Protein AF-A0A1B8X1A1-F1 (afdb_monomer)

Structure (mmCIF, N/CA/C/O backbone):
data_AF-A0A1B8X1A1-F1
#
_entry.id   AF-A0A1B8X1A1-F1
#
loop_
_atom_site.group_PDB
_atom_site.id
_atom_site.type_symbol
_atom_site.label_atom_id
_atom_site.label_alt_id
_atom_site.label_comp_id
_atom_site.label_asym_id
_atom_site.label_entity_id
_atom_site.label_seq_id
_atom_site.pdbx_PDB_ins_code
_atom_site.Cartn_x
_atom_site.Cartn_y
_atom_site.Cartn_z
_atom_site.occupancy
_atom_site.B_iso_or_equiv
_atom_site.auth_seq_id
_atom_site.auth_comp_id
_atom_site.auth_asym_id
_atom_site.auth_atom_id
_atom_site.pdbx_PDB_model_num
ATOM 1 N N . MET A 1 1 ? 6.711 9.926 -9.732 1.00 64.94 1 MET A N 1
ATOM 2 C CA . MET A 1 1 ? 7.162 8.952 -8.716 1.00 64.94 1 MET A CA 1
ATOM 3 C C . MET A 1 1 ? 6.828 7.533 -9.164 1.00 64.94 1 MET A C 1
ATOM 5 O O . MET A 1 1 ? 7.752 6.826 -9.527 1.00 64.94 1 MET A O 1
ATOM 9 N N . PHE A 1 2 ? 5.545 7.194 -9.346 1.00 80.50 2 PHE A N 1
ATOM 10 C CA . PHE A 1 2 ? 5.064 5.879 -9.810 1.00 80.50 2 PHE A CA 1
ATOM 11 C C . PHE A 1 2 ? 5.838 5.251 -10.990 1.00 80.50 2 PHE A C 1
ATOM 13 O O . PHE A 1 2 ? 6.234 4.093 -10.921 1.00 80.50 2 PHE A O 1
ATOM 20 N N . LEU A 1 3 ? 6.134 6.004 -12.058 1.00 81.50 3 LEU A N 1
ATOM 21 C CA . LEU A 1 3 ? 6.848 5.482 -13.239 1.00 81.50 3 LEU A CA 1
ATOM 22 C C . LEU A 1 3 ? 8.287 5.024 -12.986 1.00 81.50 3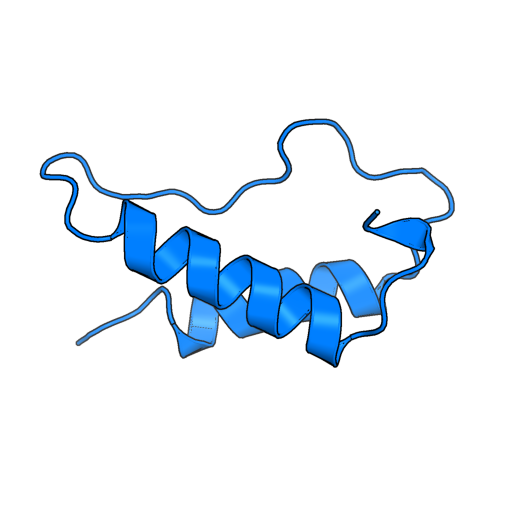 LEU A C 1
ATOM 24 O O . LEU A 1 3 ? 8.750 4.126 -13.684 1.00 81.50 3 LEU A O 1
ATOM 28 N N . ASN A 1 4 ? 8.955 5.553 -11.966 1.00 86.00 4 ASN A N 1
ATOM 29 C CA . ASN A 1 4 ? 10.346 5.209 -11.663 1.00 86.00 4 ASN A CA 1
ATOM 30 C C . ASN A 1 4 ? 10.484 4.266 -10.464 1.00 86.00 4 ASN A C 1
ATOM 32 O O . ASN A 1 4 ? 11.585 3.801 -10.205 1.00 86.00 4 ASN A O 1
ATOM 36 N N . SER A 1 5 ? 9.385 3.970 -9.767 1.00 88.12 5 SER A N 1
ATOM 37 C CA . SER A 1 5 ? 9.397 3.092 -8.600 1.00 88.12 5 SER A CA 1
ATOM 38 C C . SER A 1 5 ? 9.429 1.606 -8.972 1.00 88.12 5 SER A C 1
ATOM 40 O O . SER A 1 5 ? 8.895 1.219 -10.024 1.00 88.12 5 SER A O 1
ATOM 42 N N . THR A 1 6 ? 10.028 0.777 -8.118 1.00 94.25 6 THR A N 1
ATOM 43 C CA . THR A 1 6 ? 9.925 -0.688 -8.198 1.00 94.25 6 THR A CA 1
ATOM 44 C C . THR A 1 6 ? 8.552 -1.168 -7.727 1.00 94.25 6 THR A C 1
ATOM 46 O O . THR A 1 6 ? 7.743 -0.392 -7.219 1.00 94.25 6 THR A O 1
ATOM 49 N N . TYR A 1 7 ? 8.269 -2.455 -7.923 1.00 94.69 7 TYR A N 1
ATOM 50 C CA . TYR A 1 7 ? 7.050 -3.080 -7.412 1.00 94.69 7 TYR A CA 1
ATOM 51 C C . TYR A 1 7 ? 6.943 -2.924 -5.885 1.00 94.69 7 TYR A C 1
ATOM 53 O O . TYR A 1 7 ? 5.916 -2.484 -5.378 1.00 94.69 7 TYR A O 1
ATOM 61 N N . GLU A 1 8 ? 8.031 -3.208 -5.170 1.00 95.75 8 GLU A N 1
ATOM 62 C CA . GLU A 1 8 ? 8.107 -3.161 -3.708 1.00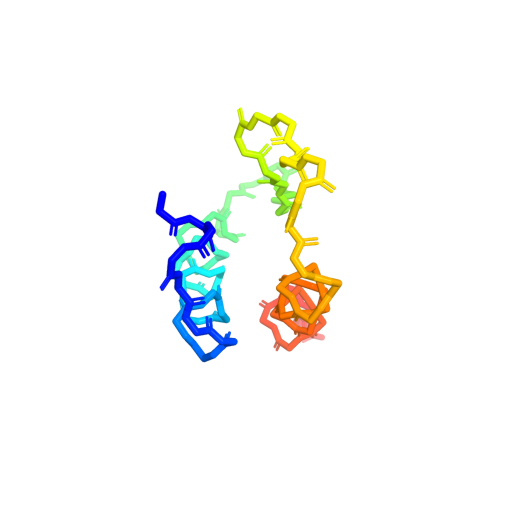 95.75 8 GLU A CA 1
ATOM 63 C C . GLU A 1 8 ? 7.936 -1.736 -3.182 1.00 95.75 8 GLU A C 1
ATOM 65 O O . GLU A 1 8 ? 7.234 -1.525 -2.200 1.00 95.75 8 GLU A O 1
ATOM 70 N N . GLU A 1 9 ? 8.521 -0.747 -3.862 1.00 95.69 9 GLU A N 1
ATOM 71 C CA . GLU A 1 9 ? 8.347 0.661 -3.502 1.00 95.69 9 GLU A CA 1
ATOM 72 C C . GLU A 1 9 ? 6.894 1.116 -3.681 1.00 95.69 9 GLU A C 1
ATOM 74 O O . GLU A 1 9 ? 6.373 1.850 -2.847 1.00 95.69 9 GLU A O 1
ATOM 79 N N . VAL A 1 10 ? 6.217 0.681 -4.752 1.00 94.75 10 VAL A N 1
ATOM 80 C CA . VAL A 1 10 ? 4.789 0.984 -4.944 1.00 94.75 10 VAL A CA 1
ATOM 81 C C . VAL A 1 10 ? 3.944 0.305 -3.866 1.00 94.75 10 VAL A C 1
ATOM 83 O O . VAL A 1 10 ? 3.013 0.926 -3.354 1.00 94.75 10 VAL A O 1
ATOM 86 N N . LEU A 1 11 ? 4.275 -0.934 -3.504 1.00 95.56 11 LEU A N 1
ATOM 87 C CA . LEU A 1 11 ? 3.570 -1.694 -2.477 1.00 95.56 11 LEU A CA 1
ATOM 88 C C . LEU A 1 11 ? 3.707 -1.045 -1.089 1.00 95.56 11 LEU A C 1
ATOM 90 O O . LEU A 1 11 ? 2.694 -0.856 -0.418 1.00 95.56 11 LEU A O 1
ATOM 94 N N . GLU A 1 12 ? 4.916 -0.630 -0.694 1.00 95.81 12 GLU A N 1
ATOM 95 C CA . GLU A 1 12 ? 5.145 0.054 0.589 1.00 95.81 12 GLU A CA 1
ATOM 96 C C . GLU A 1 12 ? 4.454 1.424 0.629 1.00 95.81 12 GLU A C 1
ATOM 98 O O . GLU A 1 12 ? 3.774 1.734 1.602 1.00 95.81 12 GLU A O 1
ATOM 103 N N . LEU A 1 13 ? 4.516 2.205 -0.459 1.00 95.06 13 LEU A N 1
ATOM 104 C CA . LEU A 1 13 ? 3.791 3.479 -0.543 1.00 95.06 13 LEU A CA 1
ATOM 105 C C . LEU A 1 13 ? 2.281 3.289 -0.361 1.00 95.06 13 LEU A C 1
ATOM 107 O O . LEU A 1 13 ? 1.629 4.081 0.319 1.00 95.06 13 LEU A O 1
ATOM 111 N N . CYS A 1 14 ? 1.708 2.251 -0.974 1.00 95.06 14 CYS A N 1
ATOM 112 C CA . CYS A 1 14 ? 0.284 1.955 -0.831 1.00 95.06 14 CYS A CA 1
ATOM 113 C C . CYS A 1 14 ? -0.063 1.516 0.592 1.00 95.06 14 CYS A C 1
ATOM 115 O O . CYS A 1 14 ? -1.091 1.939 1.111 1.00 95.06 14 CYS A O 1
ATOM 117 N N . LYS A 1 15 ? 0.795 0.716 1.230 1.00 95.06 15 LYS A N 1
ATOM 118 C CA . LYS A 1 15 ? 0.642 0.317 2.629 1.00 95.06 15 LYS A CA 1
ATOM 119 C C . LYS A 1 15 ? 0.633 1.528 3.563 1.00 95.06 15 LYS A C 1
ATOM 121 O O . LYS A 1 15 ? -0.319 1.664 4.321 1.00 95.06 15 LYS A O 1
ATOM 126 N N . GLU A 1 16 ? 1.618 2.423 3.461 1.00 95.00 16 GLU A N 1
ATOM 127 C CA . GLU A 1 16 ? 1.680 3.652 4.272 1.00 95.00 16 GLU A CA 1
ATOM 128 C C . GLU A 1 16 ? 0.398 4.486 4.109 1.00 95.00 16 GLU A C 1
ATOM 130 O O . GLU A 1 16 ? -0.212 4.908 5.087 1.00 95.00 16 GLU A O 1
ATOM 135 N N . ASN A 1 17 ? -0.074 4.642 2.868 1.00 94.38 17 ASN A N 1
ATOM 136 C CA . ASN A 1 17 ? -1.310 5.370 2.570 1.00 94.38 17 ASN A CA 1
ATOM 137 C C . ASN A 1 17 ? -2.558 4.709 3.181 1.00 94.38 17 ASN A C 1
ATOM 139 O O . ASN A 1 17 ? -3.439 5.407 3.686 1.00 94.38 17 ASN A O 1
ATOM 143 N N . ILE A 1 18 ? -2.650 3.376 3.126 1.00 93.75 18 ILE A N 1
ATOM 144 C CA . ILE A 1 18 ? -3.751 2.628 3.740 1.00 93.75 18 ILE A CA 1
ATOM 145 C C . ILE A 1 18 ? -3.704 2.770 5.263 1.00 93.75 18 ILE A C 1
ATOM 147 O O . ILE A 1 18 ? -4.732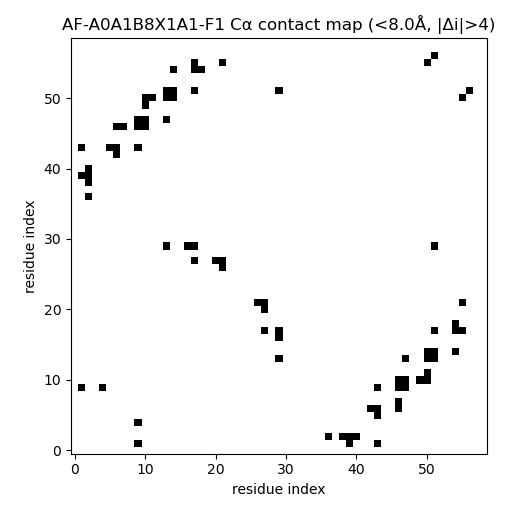 3.075 5.859 1.00 93.75 18 ILE A O 1
ATOM 151 N N . GLU A 1 19 ? -2.541 2.587 5.889 1.00 91.88 19 GLU A N 1
ATOM 152 C CA . GLU A 1 19 ? -2.370 2.682 7.345 1.00 91.88 19 GLU A CA 1
ATOM 153 C C . GLU A 1 19 ? -2.749 4.073 7.881 1.00 91.88 19 GLU A C 1
ATOM 155 O O . GLU A 1 19 ? -3.381 4.176 8.930 1.00 91.88 19 GLU A O 1
ATOM 160 N N . GLU A 1 20 ? -2.443 5.144 7.143 1.00 91.31 20 GLU A N 1
ATOM 161 C CA . GLU A 1 20 ? -2.863 6.504 7.504 1.00 91.31 20 GLU A CA 1
ATOM 162 C C . GLU A 1 20 ? -4.374 6.732 7.337 1.00 91.31 20 GLU A C 1
ATOM 164 O O . GLU A 1 20 ? -4.984 7.505 8.081 1.00 91.31 20 GLU A O 1
ATOM 169 N N . GLY A 1 21 ? -4.985 6.092 6.339 1.00 89.50 21 GLY A N 1
ATOM 170 C CA . GLY A 1 21 ? -6.371 6.334 5.954 1.00 89.50 21 GLY A CA 1
ATOM 171 C C . GLY A 1 21 ? -7.406 5.429 6.622 1.00 89.50 21 GLY A C 1
ATOM 172 O O . GLY A 1 21 ? -8.574 5.815 6.729 1.00 89.50 21 GLY A O 1
ATOM 173 N N . ILE A 1 22 ? -7.011 4.236 7.069 1.00 86.69 22 ILE A N 1
ATOM 174 C CA . ILE A 1 22 ? -7.933 3.174 7.492 1.00 86.69 22 ILE A CA 1
ATOM 175 C C . ILE A 1 22 ? -8.743 3.519 8.747 1.00 86.69 22 ILE A C 1
ATOM 177 O O . ILE A 1 22 ? -9.904 3.127 8.849 1.00 86.69 22 ILE A O 1
ATOM 181 N N . ASP A 1 23 ? -8.190 4.326 9.651 1.00 84.69 23 ASP A N 1
ATOM 182 C CA . ASP A 1 23 ? -8.860 4.731 10.896 1.00 84.69 23 ASP A CA 1
ATOM 183 C C . ASP A 1 23 ? -9.956 5.797 10.685 1.00 84.69 23 ASP A C 1
ATOM 185 O O . ASP A 1 23 ? -10.577 6.294 11.633 1.00 84.69 23 ASP A O 1
ATOM 189 N N . THR A 1 24 ? -10.247 6.160 9.434 1.00 85.31 24 THR A N 1
ATOM 190 C CA . THR A 1 24 ? -11.278 7.148 9.119 1.00 85.31 24 THR A CA 1
ATOM 191 C C . THR A 1 24 ? -12.677 6.537 9.233 1.00 85.31 24 THR A C 1
ATOM 193 O O . THR A 1 24 ? -13.029 5.598 8.524 1.00 85.31 24 THR A O 1
ATOM 196 N N . SER A 1 25 ? -13.543 7.140 10.057 1.00 81.12 25 SER A N 1
ATOM 197 C CA . SER A 1 25 ? -14.926 6.671 10.310 1.00 81.12 25 SER A CA 1
AT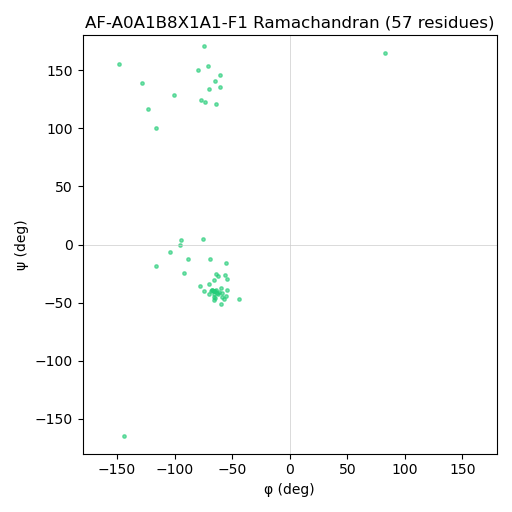OM 198 C C . SER A 1 25 ? -15.829 6.483 9.074 1.00 81.12 25 SER A C 1
ATOM 200 O O . SER A 1 25 ? -16.872 5.841 9.175 1.00 81.12 25 SER A O 1
ATOM 202 N N . GLY A 1 26 ? -15.454 7.045 7.920 1.00 85.44 26 GLY A N 1
ATOM 203 C CA . GLY A 1 26 ? -16.199 6.954 6.660 1.00 85.44 26 GLY A CA 1
ATOM 204 C C . GLY A 1 26 ? -15.741 5.841 5.713 1.00 85.44 26 GLY A C 1
ATOM 205 O O . GLY A 1 26 ? -16.321 5.704 4.637 1.00 85.44 26 GLY A O 1
ATOM 206 N N . GLY A 1 27 ? -14.723 5.064 6.093 1.00 84.56 27 GLY A N 1
ATOM 207 C CA . GLY A 1 27 ? -14.036 4.137 5.198 1.00 84.56 27 GLY A CA 1
ATOM 208 C C . GLY A 1 27 ? -12.963 4.823 4.352 1.00 84.56 27 GLY A C 1
ATOM 209 O O . GLY A 1 27 ? -12.909 6.050 4.240 1.00 84.56 27 GLY A O 1
ATOM 2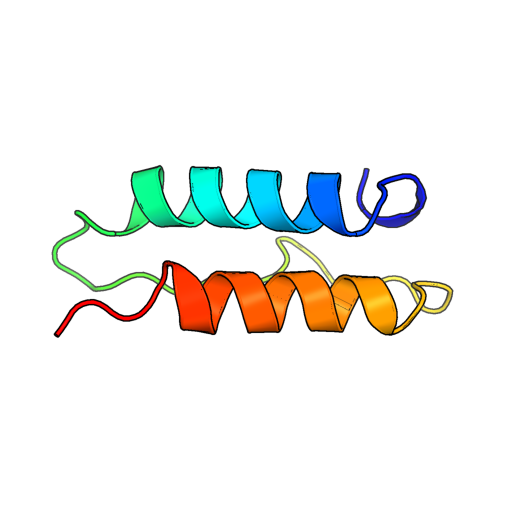10 N N . TYR A 1 28 ? -12.098 4.006 3.759 1.00 89.81 28 TYR A N 1
ATOM 211 C CA . TYR A 1 28 ? -10.953 4.444 2.970 1.00 89.81 28 TYR A CA 1
ATOM 212 C C . TYR A 1 28 ? -10.953 3.750 1.607 1.00 89.81 28 TYR A C 1
ATOM 214 O O . TYR A 1 28 ? -11.257 2.562 1.508 1.00 89.81 28 TYR A O 1
ATOM 222 N N . ILE A 1 29 ? -10.623 4.494 0.552 1.00 91.69 29 ILE A N 1
ATOM 223 C CA . ILE A 1 29 ? -10.490 3.966 -0.808 1.00 91.69 29 ILE A CA 1
ATOM 224 C C . ILE A 1 29 ? -9.084 4.296 -1.291 1.00 91.69 29 ILE A C 1
ATOM 226 O O . ILE A 1 29 ? -8.748 5.467 -1.464 1.00 91.69 29 ILE A O 1
ATOM 230 N N . LEU A 1 30 ? -8.290 3.259 -1.558 1.00 92.69 30 LEU A N 1
ATOM 231 C CA . LEU A 1 30 ? -7.010 3.421 -2.234 1.00 92.69 30 LEU A CA 1
ATOM 232 C C . LEU A 1 30 ? -7.257 3.714 -3.721 1.00 92.69 30 LEU A C 1
ATOM 234 O O . LEU A 1 30 ? -7.890 2.927 -4.425 1.00 92.69 30 LEU A O 1
ATOM 238 N N . ALA A 1 31 ? -6.737 4.838 -4.205 1.00 92.44 31 ALA A N 1
ATOM 239 C CA . ALA A 1 31 ? -6.836 5.249 -5.600 1.00 92.44 31 ALA A CA 1
ATOM 240 C C . ALA A 1 31 ? -5.598 6.060 -6.011 1.00 92.44 31 ALA A C 1
ATOM 242 O O . ALA A 1 31 ? -4.953 6.677 -5.160 1.00 92.44 31 ALA A O 1
ATOM 243 N N . PRO A 1 32 ? -5.252 6.099 -7.308 1.00 90.69 32 PRO A N 1
ATOM 244 C CA . PRO A 1 32 ? -4.249 7.040 -7.780 1.00 90.69 32 PRO A CA 1
ATOM 245 C C . PRO A 1 32 ? -4.760 8.479 -7.598 1.00 90.69 32 PRO A C 1
ATOM 247 O O . PRO A 1 32 ? -5.928 8.774 -7.841 1.00 90.69 32 PRO A O 1
ATOM 250 N N . GLY A 1 33 ? -3.875 9.397 -7.197 1.00 88.69 33 GLY A N 1
ATOM 251 C CA . GLY A 1 33 ? -4.230 10.818 -7.041 1.00 88.69 33 GLY A CA 1
ATOM 252 C C . GLY A 1 33 ? -4.508 11.549 -8.365 1.00 88.69 33 GLY A C 1
ATOM 253 O O . GLY A 1 33 ? -5.015 12.666 -8.361 1.00 88.69 33 GLY A O 1
ATOM 254 N N . CYS A 1 34 ? -4.162 10.922 -9.489 1.00 86.75 34 CYS A N 1
ATOM 255 C CA . CYS A 1 34 ? -4.378 11.384 -10.859 1.00 86.75 34 CYS A CA 1
ATOM 256 C C . CYS A 1 34 ? -4.705 10.156 -11.731 1.00 86.75 34 CYS A C 1
ATOM 258 O O . CYS A 1 34 ? -4.963 9.067 -11.222 1.00 86.75 34 CYS A O 1
ATOM 260 N N . GLU A 1 35 ? -4.639 10.288 -13.049 1.00 88.81 35 GLU A N 1
ATOM 261 C CA . GLU A 1 35 ? -4.646 9.168 -13.984 1.00 88.81 35 GLU A CA 1
ATOM 262 C C . GLU A 1 35 ? -3.346 8.344 -13.956 1.00 88.81 35 GLU A C 1
ATOM 264 O O . GLU A 1 35 ? -2.255 8.839 -13.655 1.00 88.81 35 GLU A O 1
ATOM 269 N N . PHE A 1 36 ? -3.459 7.065 -14.326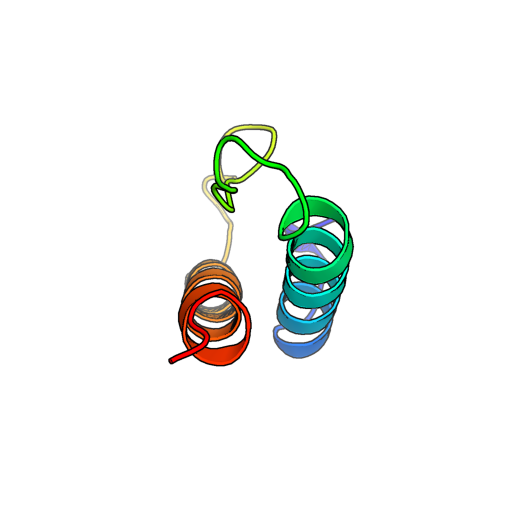 1.00 87.88 36 PHE A N 1
ATOM 270 C CA . PHE A 1 36 ? -2.286 6.252 -14.626 1.00 87.88 36 PHE A CA 1
ATOM 271 C C . PHE A 1 36 ? -1.638 6.725 -15.936 1.00 87.88 36 PHE A C 1
ATOM 273 O O . PHE A 1 36 ? -2.342 6.901 -16.935 1.00 87.88 36 PHE A O 1
ATOM 280 N N . PRO A 1 37 ? -0.305 6.887 -15.975 1.00 86.25 37 PRO A N 1
ATOM 281 C CA . PRO A 1 37 ? 0.405 7.165 -17.218 1.00 86.25 37 PRO A CA 1
ATOM 282 C C . PRO A 1 37 ? 0.220 6.041 -18.245 1.00 86.25 37 PRO A C 1
ATOM 284 O O . PRO A 1 37 ? 0.178 4.865 -17.885 1.00 86.25 37 PRO A O 1
ATOM 287 N N . LEU A 1 38 ? 0.162 6.393 -19.532 1.00 86.12 38 LEU A N 1
ATOM 288 C CA . LEU A 1 38 ? -0.022 5.426 -20.628 1.00 86.12 38 LEU A CA 1
ATOM 289 C C . LEU A 1 38 ? 1.116 4.401 -20.735 1.00 86.12 38 LEU A C 1
ATOM 291 O O . LEU A 1 38 ? 0.917 3.297 -21.233 1.00 86.12 38 LEU A O 1
ATOM 295 N N . ASP A 1 39 ? 2.309 4.782 -20.295 1.00 87.50 39 ASP A N 1
ATOM 296 C CA . ASP A 1 39 ? 3.530 3.982 -20.303 1.00 87.50 39 ASP A CA 1
ATOM 297 C C . ASP A 1 39 ? 3.767 3.237 -18.982 1.00 87.50 39 ASP A C 1
ATOM 299 O O . ASP A 1 39 ? 4.792 2.571 -18.829 1.00 87.50 39 ASP A O 1
ATOM 303 N N . ALA A 1 40 ? 2.835 3.319 -18.026 1.00 85.81 40 ALA A N 1
ATOM 304 C CA . 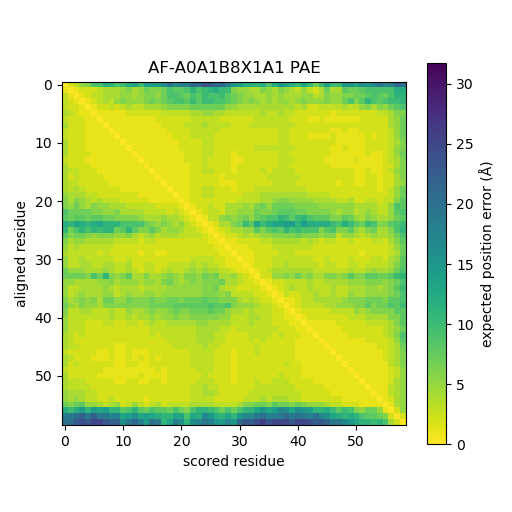ALA A 1 40 ? 2.960 2.625 -16.757 1.00 85.81 40 ALA A CA 1
ATOM 305 C C . ALA A 1 40 ? 2.954 1.098 -16.961 1.00 85.81 40 ALA A C 1
ATOM 307 O O . ALA A 1 40 ? 1.970 0.539 -17.456 1.00 85.81 40 ALA A O 1
ATOM 308 N N . PRO A 1 41 ? 4.016 0.385 -16.539 1.00 89.19 41 PRO A N 1
ATOM 309 C CA . PRO A 1 41 ? 4.034 -1.068 -16.609 1.00 89.19 41 PRO A CA 1
ATOM 310 C C . PRO A 1 41 ? 2.899 -1.676 -15.763 1.00 89.19 41 PRO A C 1
ATOM 312 O O . PRO A 1 41 ? 2.751 -1.282 -14.601 1.00 89.19 41 PRO A O 1
ATOM 315 N N . PRO A 1 42 ? 2.149 -2.679 -16.268 1.00 91.00 42 PRO A N 1
ATOM 316 C CA . PRO A 1 42 ? 1.028 -3.287 -15.541 1.00 91.00 42 PRO A CA 1
ATOM 317 C C . PRO A 1 42 ? 1.387 -3.813 -14.147 1.00 91.00 42 PRO A C 1
ATOM 319 O O . PRO A 1 42 ? 0.564 -3.764 -13.241 1.00 91.00 42 PRO A O 1
ATOM 322 N N . ILE A 1 43 ? 2.637 -4.248 -13.948 1.00 93.12 43 ILE A N 1
ATOM 323 C CA . ILE A 1 43 ? 3.145 -4.731 -12.656 1.00 93.12 43 ILE A CA 1
ATOM 324 C C . ILE A 1 43 ? 3.002 -3.711 -11.522 1.00 93.12 43 ILE A C 1
ATOM 326 O O . ILE A 1 43 ? 2.860 -4.094 -10.369 1.00 93.12 43 ILE A O 1
ATOM 330 N N . LYS A 1 44 ? 2.976 -2.414 -11.837 1.00 89.38 44 LYS A N 1
ATOM 331 C CA . LYS A 1 44 ? 2.798 -1.361 -10.832 1.00 89.38 44 LYS A CA 1
ATOM 332 C C . LYS A 1 44 ? 1.348 -1.222 -10.401 1.00 89.38 44 LYS A C 1
ATOM 334 O O . LYS A 1 44 ? 1.076 -0.969 -9.237 1.00 89.38 44 LYS A O 1
ATOM 339 N N . VAL A 1 45 ? 0.420 -1.412 -11.336 1.00 92.31 45 VAL A N 1
ATOM 340 C CA . VAL A 1 45 ? -1.010 -1.472 -11.017 1.00 92.31 45 VAL A CA 1
ATOM 341 C C . VAL A 1 45 ? -1.296 -2.731 -10.200 1.00 92.31 45 VAL A C 1
ATOM 343 O O . VAL A 1 45 ? -2.024 -2.649 -9.218 1.00 92.31 45 VAL A O 1
ATOM 346 N N . MET A 1 46 ? -0.654 -3.859 -10.535 1.00 94.06 46 MET A N 1
ATOM 347 C CA . MET A 1 46 ? -0.728 -5.078 -9.720 1.00 94.06 46 MET A CA 1
ATOM 348 C C . MET A 1 46 ? -0.223 -4.832 -8.293 1.00 94.06 46 MET A C 1
ATOM 350 O O . MET A 1 46 ? -0.948 -5.145 -7.363 1.00 94.06 46 MET A O 1
ATOM 354 N N . ALA A 1 47 ? 0.911 -4.144 -8.109 1.00 95.19 47 ALA A N 1
ATOM 355 C CA . ALA A 1 47 ? 1.408 -3.785 -6.775 1.00 95.19 47 ALA A CA 1
ATOM 356 C C . ALA A 1 47 ? 0.380 -3.012 -5.927 1.00 95.19 4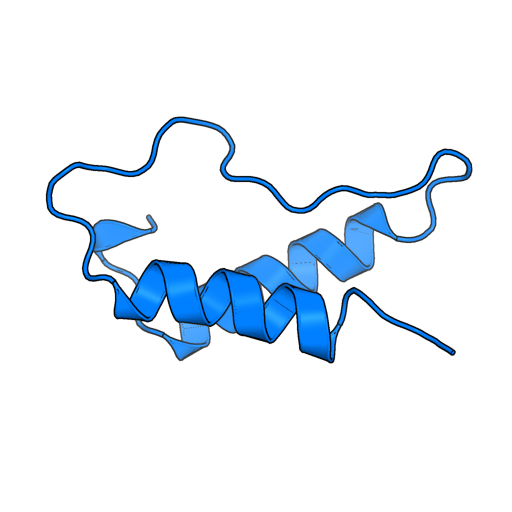7 ALA A C 1
ATOM 358 O O . ALA A 1 47 ? 0.258 -3.255 -4.730 1.00 95.19 47 ALA A O 1
ATOM 359 N N . MET A 1 48 ? -0.378 -2.094 -6.541 1.00 94.81 48 MET A N 1
ATOM 360 C CA . MET A 1 48 ? -1.449 -1.369 -5.845 1.00 94.81 48 MET A CA 1
ATOM 361 C C . MET A 1 48 ? -2.621 -2.282 -5.468 1.00 94.81 48 MET A C 1
ATOM 363 O O . MET A 1 48 ? -3.188 -2.131 -4.389 1.00 94.81 48 MET A O 1
ATOM 367 N N . MET A 1 49 ? -2.998 -3.210 -6.354 1.00 94.50 49 MET A N 1
ATOM 368 C CA . MET A 1 49 ? -4.060 -4.185 -6.084 1.00 94.50 49 MET A CA 1
ATOM 369 C C . MET A 1 49 ? -3.656 -5.146 -4.964 1.00 94.50 49 MET A C 1
ATOM 371 O O . MET A 1 49 ? -4.432 -5.344 -4.033 1.00 94.50 49 MET A O 1
ATOM 375 N N . ASP A 1 50 ? -2.428 -5.660 -5.015 1.00 95.81 50 ASP A N 1
ATOM 376 C CA . ASP A 1 50 ? -1.870 -6.554 -4.002 1.00 95.81 50 ASP A CA 1
ATOM 377 C C . ASP A 1 50 ? -1.789 -5.842 -2.644 1.00 95.81 50 ASP A C 1
ATOM 379 O O . ASP A 1 50 ? -2.206 -6.393 -1.629 1.00 95.81 50 ASP A O 1
ATOM 383 N N . ALA A 1 51 ? -1.358 -4.574 -2.613 1.00 94.94 51 ALA A N 1
ATOM 384 C CA . ALA A 1 51 ? -1.372 -3.774 -1.389 1.00 94.94 51 ALA A CA 1
ATOM 385 C C . ALA A 1 51 ? -2.793 -3.579 -0.826 1.00 94.94 51 ALA A C 1
ATOM 387 O O . ALA A 1 51 ? -2.992 -3.679 0.385 1.00 94.94 51 ALA A O 1
ATOM 388 N N . ALA A 1 52 ? -3.791 -3.335 -1.681 1.00 93.62 52 ALA A N 1
ATOM 389 C CA . ALA A 1 52 ? -5.183 -3.217 -1.250 1.00 93.62 52 ALA A CA 1
ATOM 390 C C . ALA A 1 52 ? -5.727 -4.534 -0.667 1.00 93.62 52 ALA A C 1
ATOM 392 O O . ALA A 1 52 ? -6.435 -4.503 0.338 1.00 93.62 52 ALA A O 1
ATOM 393 N N . GLU A 1 53 ? -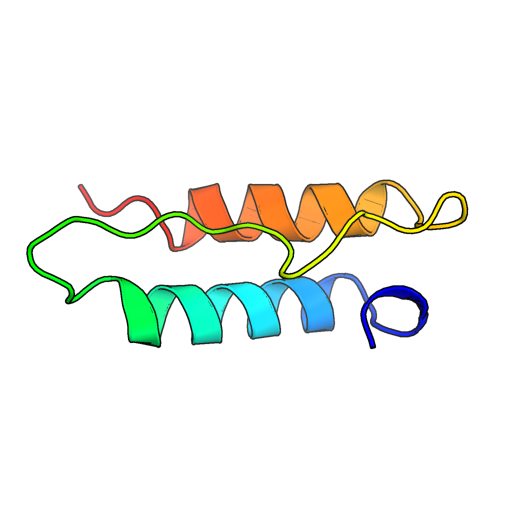5.380 -5.682 -1.253 1.00 93.06 53 GLU A N 1
ATOM 394 C CA . GLU A 1 53 ? -5.785 -7.000 -0.748 1.00 93.06 53 GLU A CA 1
ATOM 395 C C . GLU A 1 53 ? -5.074 -7.354 0.568 1.00 93.06 53 GLU A C 1
ATOM 397 O O . GLU A 1 53 ? -5.710 -7.834 1.505 1.00 93.06 53 GLU A O 1
ATOM 402 N N . MET A 1 54 ? -3.773 -7.068 0.665 1.00 92.75 54 MET A N 1
ATOM 403 C CA . MET A 1 54 ? -2.946 -7.404 1.828 1.00 92.75 54 MET A CA 1
ATOM 404 C C . MET A 1 54 ? -3.195 -6.502 3.042 1.00 92.75 54 MET A C 1
ATOM 406 O O . MET A 1 54 ? -3.181 -6.993 4.169 1.00 92.75 54 MET A O 1
ATOM 410 N N . TYR A 1 55 ? -3.377 -5.195 2.827 1.00 91.88 55 TYR A N 1
ATOM 411 C CA . TYR A 1 55 ? -3.424 -4.193 3.902 1.00 91.88 55 TYR A CA 1
ATOM 412 C C . TYR A 1 55 ? -4.778 -3.487 4.017 1.00 91.88 55 TYR A C 1
ATOM 414 O O . TYR A 1 55 ? -5.070 -2.895 5.048 1.00 91.88 55 TYR A O 1
ATOM 422 N N . GLY A 1 56 ? -5.617 -3.526 2.979 1.00 85.56 56 GLY A N 1
ATOM 423 C CA . GLY A 1 56 ? -6.928 -2.866 2.978 1.00 85.56 56 GLY A CA 1
ATOM 424 C C . GLY A 1 56 ? -8.067 -3.722 3.538 1.00 85.56 56 GLY A C 1
ATOM 425 O O . GLY A 1 56 ? -9.146 -3.195 3.804 1.00 85.56 56 GLY A O 1
ATOM 426 N N . SER A 1 57 ? -7.850 -5.027 3.725 1.00 71.75 57 SER A N 1
ATOM 427 C CA . SER A 1 57 ? -8.859 -5.958 4.233 1.00 71.75 57 SER A CA 1
ATOM 428 C C . SER A 1 57 ? -8.439 -6.534 5.583 1.00 71.75 57 SER A C 1
ATOM 430 O O . SER A 1 57 ? -7.680 -7.499 5.645 1.00 71.75 57 SER A O 1
ATOM 432 N N . TYR A 1 58 ? -8.996 -5.991 6.666 1.00 62.34 58 TYR A N 1
ATOM 433 C CA . TYR A 1 58 ? -8.961 -6.632 7.981 1.00 62.34 58 TYR A CA 1
ATOM 434 C C . TYR A 1 58 ? -10.307 -7.313 8.254 1.00 62.34 58 TYR A C 1
ATOM 436 O O . TYR A 1 58 ? -11.364 -6.708 8.072 1.00 62.34 58 TYR A O 1
ATOM 444 N N . ILE A 1 59 ? -10.237 -8.592 8.634 1.00 46.22 59 ILE A N 1
ATOM 445 C CA . ILE A 1 59 ? -11.366 -9.417 9.095 1.00 46.22 59 ILE A CA 1
ATOM 446 C C . ILE A 1 59 ? -11.695 -9.053 10.543 1.00 46.22 59 ILE A C 1
ATOM 448 O O . ILE A 1 59 ? -10.727 -8.920 11.329 1.00 46.22 59 ILE A O 1
#

Mean predicted aligned error: 3.98 Å

Sequence (59 aa):
MFLNSTYEEVLELCKENIEEGIDTSGGYILAPGCEFPLDAPPIKVMAMMDAAEMYGSYI

Foldseek 3Di:
DQQPDDLVRLLVVLLVVCVVAQPDPVGDDDDPPDDDDPPRDVSSVVSNVVSCVPRVDDD

Radius of gyration: 11.66 Å; Cα contacts (8 Å, |Δi|>4): 42; chains: 1; bounding box: 26×21×32 Å

pLDDT: mean 88.69, std 8.78, range [46.22, 95.81]

Nearest PDB structures (foldseek):
  6trc-assembly1_K  TM=3.068E-01  e=1.880E+00  Thermosynechococcus vestitus BP-1
  7kh0-assembly1_A  TM=3.606E-01  e=7.046E+00  Homo sapiens
  8gmh-assembly2_F  TM=3.283E-01  e=6.596E+00  Streptococcus intermedius B196

Solvent-accessible surface area (backbone atoms only — not comparable to full-atom values): 3752 Å² total; per-residue (Å²): 110,78,85,79,50,52,50,66,56,44,24,50,54,44,39,56,53,40,68,74,38,58,83,39,94,85,62,67,80,93,72,73,98,60,81,82,61,93,84,52,60,66,63,52,59,46,22,47,51,51,26,44,62,70,66,66,59,83,133

Secondary structure (DSSP, 8-state):
-GGG--HHHHHHHHHHHHHHHTT-TT------SSPPPTT--HHHHHHHHHHHHHHS---